Protein AF-A0A7S4HDB0-F1 (afdb_monomer_lite)

Radius of gyration: 17.31 Å; chains: 1; bounding box: 39×20×45 Å

Secondary structure (DSSP, 8-state):
-HHHHHHHHHHHHHHHHHHHHTSS---HHHHHHHHHHHHHHHHHHH----TT-EETTEE-BTBTBSSBHHHHHHHHHHHHHHHHHHHHHHHHHHHHHHTTSS----

Foldseek 3Di:
DVVVVVLVVLLVVLLVVLLQQPQPDPPVVSNVVSLVVSLQVQLVVQQDQDPPADVVVGARDDDPRNDDPVSVVSSVVSSVVSSVSNVVSSVVSVVCCVVVVDHRDD

Organism: NCBI:txid72548

Structure (mmCIF, N/CA/C/O backbone):
data_AF-A0A7S4HDB0-F1
#
_entry.id   AF-A0A7S4HDB0-F1
#
loop_
_atom_site.group_PDB
_atom_site.id
_atom_site.type_symbol
_atom_site.label_atom_id
_atom_site.label_alt_id
_atom_site.label_comp_id
_atom_site.label_asym_id
_atom_site.label_entity_id
_atom_site.label_seq_id
_atom_site.pdbx_PDB_ins_code
_atom_site.Cartn_x
_atom_site.Cartn_y
_atom_site.Cartn_z
_atom_site.occupancy
_atom_site.B_iso_or_equiv
_atom_site.auth_seq_id
_atom_site.auth_comp_id
_atom_site.auth_asym_id
_atom_site.auth_atom_id
_atom_site.pdbx_PDB_model_num
ATOM 1 N N . GLU A 1 1 ? -11.153 5.760 -14.791 1.00 67.31 1 GLU A N 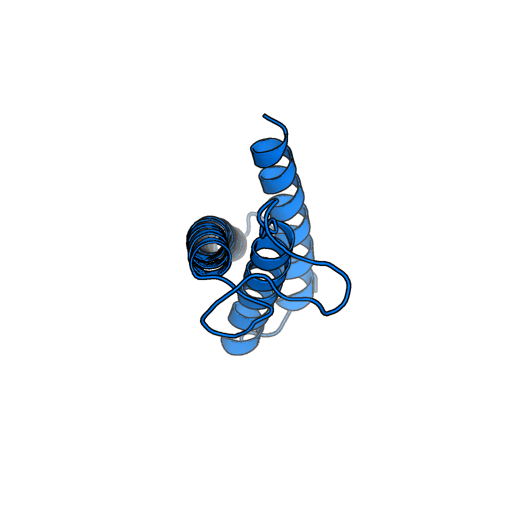1
ATOM 2 C CA . GLU A 1 1 ? -12.268 4.838 -14.477 1.00 67.31 1 GLU A CA 1
ATOM 3 C C . GLU A 1 1 ? -11.760 3.481 -13.986 1.00 67.31 1 GLU A C 1
ATOM 5 O O . GLU A 1 1 ? -11.592 3.348 -12.783 1.00 67.31 1 GLU A O 1
ATOM 10 N N . LEU A 1 2 ? -11.340 2.541 -14.850 1.00 84.62 2 LEU A N 1
ATOM 11 C CA . LEU A 1 2 ? -10.999 1.164 -14.423 1.00 84.62 2 LEU A CA 1
ATOM 12 C C . LEU A 1 2 ? -9.949 1.059 -13.293 1.00 84.62 2 LEU A C 1
ATOM 14 O O . LEU A 1 2 ? -10.073 0.220 -12.403 1.00 84.62 2 LEU A O 1
ATOM 18 N N . GLN A 1 3 ? -8.912 1.904 -13.300 1.00 84.31 3 GLN A N 1
ATOM 19 C CA . GLN A 1 3 ? -7.892 1.907 -12.240 1.00 84.31 3 GLN A CA 1
ATOM 20 C C . GLN A 1 3 ? -8.436 2.369 -10.880 1.00 84.31 3 GLN A C 1
ATOM 22 O O . GLN A 1 3 ? -8.036 1.821 -9.848 1.00 84.31 3 GLN A O 1
ATOM 27 N N . ALA A 1 4 ? -9.349 3.344 -10.883 1.00 87.44 4 ALA A N 1
ATOM 28 C CA . ALA A 1 4 ? -9.991 3.860 -9.679 1.00 87.44 4 ALA A CA 1
ATOM 29 C C . ALA A 1 4 ? -10.989 2.836 -9.121 1.00 87.44 4 ALA A C 1
ATOM 31 O O . ALA A 1 4 ? -10.965 2.549 -7.926 1.00 87.44 4 ALA A O 1
ATOM 32 N N . ASP A 1 5 ? -11.770 2.190 -9.989 1.00 92.56 5 ASP A N 1
ATOM 33 C CA . ASP A 1 5 ? -12.678 1.105 -9.598 1.00 92.56 5 ASP A CA 1
ATOM 34 C C . ASP A 1 5 ? -11.901 -0.081 -9.005 1.00 92.56 5 ASP A C 1
ATOM 36 O O . ASP A 1 5 ? -12.252 -0.626 -7.955 1.00 92.56 5 ASP A O 1
ATOM 40 N N . GLY A 1 6 ? -10.773 -0.436 -9.629 1.00 92.19 6 GLY A N 1
ATOM 41 C CA . GLY A 1 6 ? -9.862 -1.457 -9.121 1.00 92.19 6 GLY A CA 1
ATOM 42 C C . GLY A 1 6 ? -9.183 -1.068 -7.803 1.00 92.19 6 GLY A C 1
ATOM 43 O O . GLY A 1 6 ? -8.851 -1.944 -7.006 1.00 92.19 6 GLY A O 1
ATOM 44 N N . LEU A 1 7 ? -8.952 0.225 -7.541 1.00 92.44 7 LEU A N 1
ATOM 45 C CA . LEU A 1 7 ? -8.495 0.714 -6.231 1.00 92.44 7 LEU A CA 1
ATOM 46 C C . LEU A 1 7 ? -9.596 0.549 -5.183 1.00 92.44 7 LEU A C 1
ATOM 48 O O . LEU A 1 7 ? -9.337 0.004 -4.116 1.00 92.44 7 LEU A O 1
ATOM 52 N N . ALA A 1 8 ? -10.822 0.969 -5.492 1.00 94.00 8 ALA A N 1
ATOM 53 C CA . ALA A 1 8 ? -11.948 0.887 -4.570 1.00 94.00 8 ALA A CA 1
ATOM 54 C C . ALA A 1 8 ? -12.232 -0.563 -4.143 1.00 94.00 8 ALA A C 1
ATOM 56 O O . ALA A 1 8 ? -12.353 -0.847 -2.950 1.00 94.00 8 ALA A O 1
ATOM 57 N N . LEU A 1 9 ? -12.257 -1.497 -5.100 1.00 94.75 9 LEU A N 1
ATOM 58 C CA . LEU A 1 9 ? -12.451 -2.920 -4.816 1.00 94.75 9 LEU A CA 1
ATOM 59 C C . LEU A 1 9 ? -11.305 -3.497 -3.975 1.00 94.75 9 LEU A C 1
ATOM 61 O O . LEU A 1 9 ? -11.541 -4.250 -3.029 1.00 94.75 9 LEU A O 1
ATOM 65 N N . MET A 1 10 ? -10.064 -3.115 -4.279 1.00 95.19 10 MET A N 1
ATOM 66 C CA . MET A 1 10 ? -8.902 -3.514 -3.487 1.00 95.19 10 MET A CA 1
ATOM 67 C C . MET A 1 10 ? -8.987 -2.983 -2.050 1.00 95.19 10 MET A C 1
ATOM 69 O O . MET A 1 10 ? -8.745 -3.752 -1.125 1.00 95.19 10 MET A O 1
ATOM 73 N N . LEU A 1 11 ? -9.361 -1.718 -1.840 1.00 95.75 11 LEU A N 1
ATOM 74 C CA . LEU A 1 11 ? -9.504 -1.127 -0.504 1.00 95.75 11 LEU A CA 1
ATOM 75 C C . LEU A 1 11 ? -10.636 -1.775 0.299 1.00 95.75 11 LEU A C 1
ATOM 77 O O . LEU A 1 11 ? -10.496 -1.985 1.504 1.00 95.75 11 LEU A O 1
ATOM 81 N N . PHE A 1 12 ? -11.732 -2.145 -0.364 1.00 95.38 12 PHE A N 1
ATOM 82 C CA . PHE A 1 12 ? -12.799 -2.922 0.258 1.00 95.38 12 PHE A CA 1
ATOM 83 C C . PHE A 1 12 ? -12.283 -4.280 0.757 1.00 95.38 12 PHE A C 1
ATOM 85 O O . PHE A 1 12 ? -12.450 -4.614 1.932 1.00 95.38 12 PHE A O 1
ATOM 92 N N . LEU A 1 13 ? -11.597 -5.043 -0.103 1.00 95.31 13 LEU A N 1
ATOM 93 C CA . LEU A 1 13 ? -11.013 -6.336 0.270 1.00 95.31 13 LEU A CA 1
ATOM 94 C C . LEU A 1 13 ? -9.926 -6.194 1.340 1.00 95.31 13 LEU A C 1
ATOM 96 O O . LEU A 1 13 ? -9.882 -6.993 2.275 1.00 95.31 13 LEU A O 1
ATOM 100 N N . PHE A 1 14 ? -9.091 -5.159 1.244 1.00 95.94 14 PHE A N 1
ATOM 101 C CA . PHE A 1 14 ? -8.114 -4.801 2.265 1.00 95.94 14 PHE A CA 1
ATOM 102 C C . PHE A 1 14 ? -8.793 -4.610 3.620 1.00 95.94 14 PHE A C 1
ATOM 104 O O . PHE A 1 14 ? -8.342 -5.195 4.597 1.00 95.94 14 PHE A O 1
ATOM 111 N N . GLY A 1 15 ? -9.901 -3.868 3.691 1.00 93.31 15 GLY A N 1
ATOM 112 C CA . GLY A 1 15 ? -10.616 -3.654 4.948 1.00 93.31 15 GLY A CA 1
ATOM 113 C C . GLY A 1 15 ? -11.171 -4.942 5.558 1.00 93.31 15 GLY A C 1
ATOM 114 O O . GLY A 1 15 ? -11.084 -5.135 6.772 1.00 93.31 15 GLY A O 1
ATOM 115 N N . VAL A 1 16 ? -11.668 -5.862 4.723 1.00 93.19 16 VAL A N 1
ATOM 116 C CA . VAL A 1 16 ? -12.081 -7.202 5.172 1.00 93.19 16 VAL A CA 1
ATOM 117 C C . VAL A 1 16 ? -10.885 -7.959 5.751 1.00 93.19 16 VAL A C 1
ATOM 119 O O . VAL A 1 16 ? -10.952 -8.423 6.887 1.00 93.19 16 VAL A O 1
ATOM 122 N N . VAL A 1 17 ? -9.774 -8.044 5.014 1.00 93.00 17 VAL A N 1
ATOM 123 C CA . VAL A 1 17 ? -8.563 -8.751 5.463 1.00 93.00 17 VAL A CA 1
ATOM 124 C C . VAL A 1 17 ? -7.984 -8.123 6.730 1.00 93.00 17 VAL A C 1
ATOM 126 O O . VAL A 1 17 ? -7.654 -8.845 7.667 1.00 93.00 17 VAL A O 1
ATOM 129 N N . TYR A 1 18 ? -7.917 -6.795 6.802 1.00 92.31 18 TYR A N 1
ATOM 130 C CA . TYR A 1 18 ? -7.411 -6.056 7.956 1.0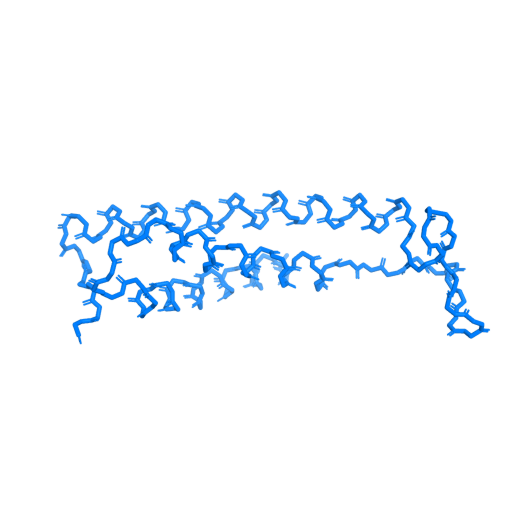0 92.31 18 TYR A CA 1
ATOM 131 C C . TYR A 1 18 ? -8.222 -6.366 9.216 1.00 92.31 18 TYR A C 1
ATOM 133 O O . TYR A 1 18 ? -7.653 -6.670 10.262 1.00 92.31 18 TYR A O 1
ATOM 141 N N . ARG A 1 19 ? -9.555 -6.387 9.104 1.00 89.88 19 ARG A N 1
ATOM 142 C CA . ARG A 1 19 ? -10.450 -6.733 10.216 1.00 89.88 19 ARG A CA 1
ATOM 143 C C . ARG A 1 19 ? -10.218 -8.152 10.747 1.00 89.88 19 ARG A C 1
ATOM 145 O O . ARG A 1 19 ? -10.313 -8.356 11.955 1.00 89.88 19 ARG A O 1
ATOM 152 N N . TYR A 1 20 ? -9.932 -9.116 9.870 1.00 88.94 20 TYR A N 1
ATOM 153 C CA . TYR A 1 20 ? -9.649 -10.499 10.273 1.00 88.94 20 TYR A CA 1
ATOM 154 C C . TYR A 1 20 ? -8.229 -10.684 10.813 1.00 88.94 20 TYR A C 1
ATOM 156 O O . TYR A 1 20 ? -8.036 -11.418 11.779 1.00 88.94 20 TYR A O 1
ATOM 164 N N . ALA A 1 21 ? -7.240 -10.023 10.214 1.00 88.06 21 ALA A N 1
ATOM 165 C CA . ALA A 1 21 ? -5.848 -10.122 10.638 1.00 88.06 21 ALA A CA 1
ATOM 166 C C . ALA A 1 21 ? -5.624 -9.476 12.015 1.00 88.06 21 ALA A C 1
ATOM 168 O O . ALA A 1 21 ? -4.935 -10.044 12.854 1.00 88.06 21 ALA A O 1
ATOM 169 N N . VAL A 1 22 ? -6.257 -8.328 12.276 1.00 83.12 22 VAL A N 1
ATOM 170 C CA . VAL A 1 22 ? -6.093 -7.523 13.504 1.00 83.12 22 VAL A CA 1
ATOM 171 C C . VAL A 1 22 ? -7.199 -7.829 14.529 1.00 83.12 22 VAL A C 1
ATOM 173 O O . VAL A 1 22 ? -7.592 -6.990 15.333 1.00 83.12 22 VAL A O 1
ATOM 176 N N . ARG A 1 23 ? -7.767 -9.040 14.489 1.00 79.31 23 ARG A N 1
ATOM 177 C CA . ARG A 1 23 ? -8.955 -9.405 15.276 1.00 79.31 23 ARG A CA 1
ATOM 178 C C . ARG A 1 23 ? -8.813 -9.203 16.787 1.00 79.31 23 ARG A C 1
ATOM 180 O O . ARG A 1 23 ? -9.695 -8.627 17.417 1.00 79.31 23 ARG A O 1
ATOM 187 N N . THR A 1 24 ? -7.709 -9.678 17.350 1.00 71.00 24 THR A N 1
ATOM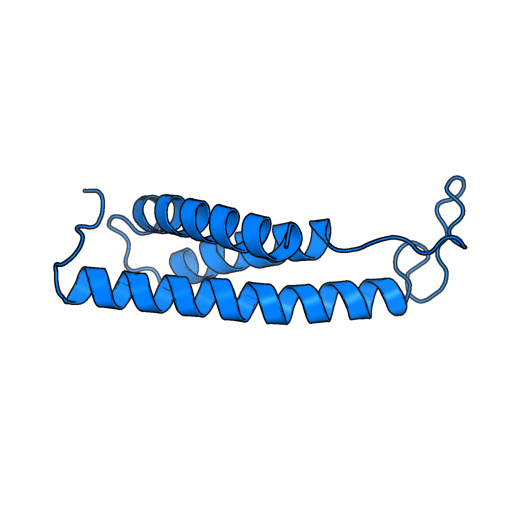 188 C CA . THR A 1 24 ? -7.472 -9.753 18.802 1.00 71.00 24 THR A CA 1
ATOM 189 C C . THR A 1 24 ? -6.041 -9.381 19.183 1.00 71.00 24 THR A C 1
ATOM 191 O O . THR A 1 24 ? -5.681 -9.477 20.350 1.00 71.00 24 THR A O 1
ATOM 194 N N . ASP A 1 25 ? -5.210 -9.020 18.205 1.00 70.50 25 ASP A N 1
ATOM 195 C CA . ASP A 1 25 ? -3.790 -8.743 18.402 1.00 70.50 25 ASP A CA 1
ATOM 196 C C . ASP A 1 25 ? -3.526 -7.244 18.207 1.00 70.50 25 ASP A C 1
ATOM 198 O O . ASP A 1 25 ? -3.814 -6.682 17.146 1.00 70.50 25 ASP A O 1
ATOM 202 N N . ASP A 1 26 ? -2.983 -6.604 19.241 1.00 76.31 26 ASP A N 1
ATOM 203 C CA . ASP A 1 26 ? -2.576 -5.197 19.219 1.00 76.31 26 ASP A CA 1
ATOM 204 C C . ASP A 1 26 ? -1.123 -5.006 18.761 1.00 76.31 26 ASP A C 1
ATOM 206 O O . ASP A 1 26 ? -0.568 -3.911 18.865 1.00 76.31 26 ASP A O 1
ATOM 210 N N . ASN A 1 27 ? -0.492 -6.042 18.201 1.00 86.56 27 ASN A N 1
ATOM 211 C CA . ASN A 1 27 ? 0.854 -5.948 17.664 1.00 86.56 27 ASN A CA 1
ATOM 212 C C . ASN A 1 27 ? 0.923 -4.949 16.487 1.00 86.56 27 ASN A C 1
ATOM 214 O O . ASN A 1 27 ? 0.391 -5.222 15.401 1.00 86.56 27 ASN A O 1
ATOM 218 N N . PRO A 1 28 ? 1.638 -3.816 16.638 1.00 86.88 28 PRO A N 1
ATOM 219 C CA . PRO A 1 28 ? 1.736 -2.807 15.586 1.00 86.88 28 PRO A CA 1
ATOM 220 C C . PRO A 1 28 ? 2.432 -3.337 14.325 1.00 86.88 28 PRO A C 1
ATOM 222 O O . PRO A 1 28 ? 2.119 -2.891 13.221 1.00 86.88 28 PRO A O 1
ATOM 225 N N . MET A 1 29 ? 3.326 -4.324 14.461 1.00 90.50 29 MET A N 1
ATOM 226 C CA . MET A 1 29 ? 4.024 -4.941 13.332 1.00 90.50 29 MET A CA 1
ATOM 227 C C . MET A 1 29 ? 3.066 -5.743 12.446 1.00 90.50 29 MET A C 1
ATOM 229 O O . MET A 1 29 ? 3.191 -5.717 11.223 1.00 90.50 29 MET A O 1
ATOM 233 N N . LEU A 1 30 ? 2.072 -6.415 13.040 1.00 89.12 30 LEU A N 1
ATOM 234 C CA . LEU A 1 30 ? 1.069 -7.171 12.288 1.00 89.12 30 LEU A CA 1
ATOM 235 C C . LEU A 1 30 ? 0.219 -6.225 11.428 1.00 89.12 30 LEU A C 1
ATOM 237 O O . LEU A 1 30 ? 0.038 -6.461 10.234 1.00 89.12 30 LEU A O 1
ATOM 241 N N . LYS A 1 31 ? -0.223 -5.104 12.013 1.00 90.50 31 LYS A N 1
ATOM 242 C CA . LYS A 1 31 ? -1.001 -4.063 11.321 1.00 90.50 31 LYS A CA 1
ATOM 243 C C . LYS A 1 31 ? -0.228 -3.478 10.135 1.00 90.50 31 LYS A C 1
ATOM 245 O O . LYS A 1 31 ? -0.764 -3.380 9.031 1.00 90.50 31 LYS A O 1
ATOM 250 N N . GLN A 1 32 ? 1.040 -3.126 10.353 1.00 92.62 32 GLN A N 1
ATOM 251 C CA . GLN A 1 32 ? 1.918 -2.600 9.304 1.00 92.62 32 GLN A CA 1
ATOM 252 C C . GLN A 1 32 ? 2.214 -3.644 8.221 1.00 92.62 32 GLN A C 1
ATOM 254 O O . GLN A 1 32 ? 2.234 -3.299 7.042 1.00 92.62 32 GLN A O 1
ATOM 259 N N . GLY A 1 33 ? 2.378 -4.916 8.594 1.00 93.31 33 GLY A N 1
ATOM 260 C CA . GLY A 1 33 ? 2.601 -6.014 7.654 1.00 93.31 33 GLY A CA 1
ATOM 261 C C . GLY A 1 33 ? 1.444 -6.203 6.671 1.00 93.31 33 GLY A C 1
ATOM 262 O O . GLY A 1 33 ? 1.683 -6.349 5.473 1.00 93.31 33 GLY A O 1
ATOM 263 N N . VAL A 1 34 ? 0.193 -6.127 7.144 1.00 93.38 34 VAL A N 1
ATOM 264 C CA . VAL A 1 34 ? -0.996 -6.220 6.274 1.00 93.38 34 VAL A CA 1
ATOM 265 C C . VAL A 1 34 ? -1.039 -5.060 5.280 1.00 93.38 34 VAL A C 1
ATOM 267 O O . VAL A 1 34 ? -1.248 -5.282 4.088 1.00 93.38 34 VAL A O 1
ATOM 270 N N . VAL A 1 35 ? -0.790 -3.829 5.740 1.00 95.06 35 VAL A N 1
ATOM 271 C CA . VAL A 1 35 ? -0.704 -2.655 4.856 1.00 95.06 35 VAL A CA 1
ATOM 272 C C . VAL A 1 35 ? 0.415 -2.843 3.829 1.00 95.06 35 VAL A C 1
ATOM 274 O O . VAL A 1 35 ? 0.176 -2.720 2.630 1.00 95.06 35 VAL A O 1
ATOM 277 N N . GLY A 1 36 ? 1.617 -3.213 4.277 1.00 95.12 36 GLY A N 1
ATOM 278 C CA . GLY A 1 36 ? 2.779 -3.416 3.413 1.00 95.12 36 GLY A CA 1
ATOM 279 C C . GLY A 1 36 ? 2.547 -4.469 2.329 1.00 95.12 36 GLY A C 1
ATOM 280 O O . GLY A 1 36 ? 2.892 -4.237 1.172 1.00 95.12 36 GLY A O 1
ATOM 281 N N . ALA A 1 37 ? 1.900 -5.589 2.662 1.00 95.31 37 ALA A N 1
ATOM 282 C CA . ALA A 1 37 ? 1.592 -6.646 1.700 1.00 95.31 37 ALA A CA 1
ATOM 283 C C . ALA A 1 37 ? 0.707 -6.144 0.546 1.00 95.31 37 ALA A C 1
ATOM 285 O O . ALA A 1 37 ? 0.998 -6.402 -0.624 1.00 95.31 37 ALA A O 1
ATOM 286 N N . PHE A 1 38 ? -0.345 -5.384 0.853 1.00 95.56 38 PHE A N 1
ATOM 287 C CA . PHE A 1 38 ? -1.245 -4.816 -0.155 1.00 95.56 38 PHE A CA 1
ATOM 288 C C . PHE A 1 38 ? -0.567 -3.733 -1.005 1.00 95.56 38 PHE A C 1
ATOM 290 O O . PHE A 1 38 ? -0.768 -3.683 -2.219 1.00 95.56 38 PHE A O 1
ATOM 297 N N . VAL A 1 39 ? 0.279 -2.904 -0.389 1.00 96.56 39 VAL A N 1
ATOM 298 C CA . VAL A 1 39 ? 1.060 -1.886 -1.103 1.00 96.56 39 VAL A CA 1
ATOM 299 C C . VAL A 1 39 ? 2.022 -2.534 -2.088 1.00 96.56 39 VAL A C 1
ATOM 301 O O . VAL A 1 39 ? 1.997 -2.195 -3.268 1.00 96.56 39 VAL A O 1
ATOM 304 N N . ILE A 1 40 ? 2.831 -3.496 -1.640 1.00 96.12 40 ILE A N 1
ATOM 305 C CA . ILE A 1 40 ? 3.832 -4.156 -2.487 1.00 96.12 40 ILE A CA 1
ATOM 306 C C . ILE A 1 40 ? 3.156 -4.880 -3.654 1.00 96.12 40 ILE A C 1
ATOM 308 O O . ILE A 1 40 ? 3.546 -4.688 -4.804 1.00 96.12 40 ILE A O 1
ATOM 312 N N . THR A 1 41 ? 2.121 -5.677 -3.378 1.00 95.00 41 THR A N 1
ATOM 313 C CA . THR A 1 41 ? 1.446 -6.488 -4.405 1.00 95.00 41 THR A CA 1
ATOM 314 C C . THR A 1 41 ? 0.789 -5.638 -5.488 1.00 95.00 41 THR A C 1
ATOM 316 O O . THR A 1 41 ? 0.967 -5.918 -6.673 1.00 95.00 41 THR A O 1
ATOM 319 N N . ARG A 1 42 ? 0.081 -4.565 -5.116 1.00 93.31 42 ARG A N 1
ATOM 320 C CA . ARG A 1 42 ? -0.523 -3.663 -6.104 1.00 93.31 42 ARG A CA 1
ATOM 321 C C . ARG A 1 42 ? 0.519 -2.864 -6.872 1.00 93.31 42 ARG A C 1
ATOM 323 O O . ARG A 1 42 ? 0.391 -2.736 -8.085 1.00 93.31 42 ARG A O 1
ATOM 330 N N . SER A 1 43 ? 1.534 -2.339 -6.189 1.00 93.38 43 SER A N 1
ATOM 331 C CA . SER A 1 43 ? 2.582 -1.551 -6.848 1.00 93.38 43 SER A CA 1
ATOM 332 C C . SER A 1 43 ? 3.304 -2.384 -7.890 1.00 93.38 43 SER A C 1
ATOM 334 O O . SER A 1 43 ? 3.512 -1.918 -9.001 1.00 93.38 43 SER A O 1
ATOM 336 N N . TRP A 1 44 ? 3.593 -3.646 -7.565 1.00 92.62 44 TRP A N 1
ATOM 337 C CA . TRP A 1 44 ? 4.162 -4.594 -8.513 1.00 92.62 44 TRP A CA 1
ATOM 338 C C . TRP A 1 44 ? 3.243 -4.827 -9.715 1.00 92.62 44 TRP A C 1
ATOM 340 O O . TRP A 1 44 ? 3.700 -4.800 -10.853 1.00 92.62 44 TRP A O 1
ATOM 350 N N . ALA A 1 45 ? 1.944 -5.030 -9.481 1.00 92.38 45 ALA A N 1
ATOM 351 C CA . ALA A 1 45 ? 0.975 -5.279 -10.548 1.00 92.38 45 ALA A CA 1
ATOM 352 C C . ALA A 1 45 ? 0.795 -4.091 -11.512 1.00 92.38 45 ALA A C 1
ATOM 354 O O . ALA A 1 45 ? 0.354 -4.286 -12.642 1.00 92.38 45 ALA A O 1
ATOM 355 N N . LEU A 1 46 ? 1.120 -2.871 -11.075 1.00 91.19 46 LEU A N 1
ATOM 356 C CA . LEU A 1 46 ? 1.031 -1.655 -11.887 1.00 91.19 46 LEU A CA 1
ATOM 357 C C . LEU A 1 46 ? 2.290 -1.379 -12.718 1.00 91.19 46 LEU A C 1
ATOM 359 O O . LEU A 1 46 ? 2.256 -0.510 -13.587 1.00 91.19 46 LEU A O 1
ATOM 363 N N . ILE A 1 47 ? 3.388 -2.099 -12.481 1.00 90.69 47 ILE A N 1
ATOM 364 C CA . ILE A 1 47 ? 4.622 -1.920 -13.246 1.00 90.69 47 ILE A CA 1
ATOM 365 C C . ILE A 1 47 ? 4.421 -2.498 -14.644 1.00 90.69 47 ILE A C 1
ATOM 367 O O . ILE A 1 47 ? 4.194 -3.697 -14.813 1.00 90.69 47 ILE A O 1
ATOM 371 N N . THR A 1 48 ? 4.553 -1.642 -15.655 1.00 88.81 48 THR A N 1
ATOM 372 C CA . THR A 1 48 ? 4.476 -2.054 -17.059 1.00 88.81 48 THR A CA 1
ATOM 373 C C . THR A 1 48 ? 5.857 -2.005 -17.707 1.00 88.81 48 THR A C 1
ATOM 375 O O . THR A 1 48 ? 6.541 -0.984 -17.600 1.00 88.81 48 THR A O 1
ATOM 378 N N . PRO A 1 49 ? 6.308 -3.092 -18.363 1.00 85.38 49 PRO A N 1
ATOM 379 C CA . PRO A 1 49 ? 7.582 -3.074 -19.062 1.00 85.38 49 PRO A CA 1
ATOM 380 C C . PRO A 1 49 ? 7.492 -2.171 -20.305 1.00 85.38 49 PRO A C 1
ATOM 382 O O . PRO A 1 49 ? 6.485 -2.207 -21.021 1.00 85.38 49 PRO A O 1
ATOM 385 N N . PRO A 1 50 ? 8.529 -1.368 -20.596 1.00 81.19 50 PRO A N 1
ATOM 386 C CA . PRO A 1 50 ? 8.582 -0.582 -21.821 1.00 81.19 50 PRO A CA 1
ATOM 387 C C . PRO A 1 50 ? 8.675 -1.482 -23.062 1.00 81.19 50 PRO A C 1
ATOM 389 O O . PRO A 1 50 ? 9.229 -2.579 -23.027 1.00 81.19 50 PRO A O 1
ATOM 392 N N . SER A 1 51 ? 8.180 -0.980 -24.198 1.00 81.19 51 SER A N 1
ATOM 393 C CA . SER A 1 51 ? 8.190 -1.696 -25.491 1.00 81.19 51 SER A CA 1
ATOM 394 C C . SER A 1 51 ? 9.586 -2.055 -26.028 1.00 81.19 51 SER A C 1
ATOM 396 O O . SER A 1 51 ? 9.702 -2.835 -26.968 1.00 81.19 51 SER A O 1
ATOM 398 N N . THR A 1 52 ? 10.640 -1.499 -25.433 1.00 79.94 52 THR A N 1
ATOM 399 C CA . THR A 1 52 ? 12.045 -1.764 -25.756 1.00 79.94 52 THR A CA 1
ATOM 400 C C . THR A 1 52 ? 12.629 -2.963 -25.005 1.00 79.94 52 THR A C 1
ATOM 402 O O . THR A 1 52 ? 13.761 -3.338 -25.299 1.00 79.94 52 THR A O 1
ATOM 405 N N . CYS A 1 53 ? 11.896 -3.572 -24.060 1.00 83.50 53 CYS A N 1
ATOM 406 C CA . CYS A 1 53 ? 12.357 -4.778 -23.370 1.00 83.50 53 CYS A CA 1
ATOM 407 C C . CYS A 1 53 ? 12.415 -5.978 -24.325 1.00 83.50 53 CYS A C 1
ATOM 409 O O . CYS A 1 53 ? 11.409 -6.339 -24.944 1.00 83.50 53 CYS A O 1
ATOM 411 N N . SER A 1 54 ? 13.556 -6.666 -24.375 1.00 82.94 54 SER A N 1
ATOM 412 C CA . SER A 1 54 ? 13.638 -8.000 -24.970 1.00 82.94 54 SER A CA 1
ATOM 413 C C . SER A 1 54 ? 13.178 -9.051 -23.965 1.00 82.94 54 SER A C 1
ATOM 415 O O . SER A 1 54 ? 13.487 -8.968 -22.781 1.00 82.94 54 SER A O 1
ATOM 417 N N . VAL A 1 55 ? 12.437 -10.059 -24.431 1.00 81.56 55 VAL A N 1
ATOM 418 C CA . VAL A 1 55 ? 11.946 -11.159 -23.579 1.00 81.56 55 VAL A CA 1
ATOM 419 C C . VAL A 1 55 ? 12.935 -12.325 -23.471 1.00 81.56 55 VAL A C 1
ATOM 421 O O . VAL A 1 55 ? 12.854 -13.103 -22.523 1.00 81.56 55 VAL A O 1
ATOM 424 N N . VAL A 1 56 ? 13.872 -12.457 -24.421 1.00 82.75 56 VAL A N 1
ATOM 425 C CA . VAL A 1 56 ? 14.900 -13.513 -24.439 1.00 82.75 56 VAL A CA 1
ATOM 426 C C . VAL A 1 56 ? 16.214 -12.963 -25.022 1.00 82.75 56 VAL A C 1
ATOM 428 O O . VAL A 1 56 ? 16.290 -12.789 -26.240 1.00 82.75 56 VAL A O 1
ATOM 431 N N . PRO A 1 57 ? 17.259 -12.725 -24.201 1.00 75.56 57 PRO A N 1
ATOM 432 C CA . PRO A 1 57 ? 17.240 -12.670 -22.731 1.00 75.56 57 PRO A CA 1
ATOM 433 C C . PRO A 1 57 ? 16.341 -11.528 -22.218 1.00 75.56 57 PRO A C 1
ATOM 435 O O . PRO A 1 57 ? 16.062 -10.589 -22.964 1.00 75.56 57 PRO A O 1
ATOM 438 N N . LEU A 1 58 ? 15.864 -11.619 -20.968 1.00 79.38 58 LEU A N 1
ATOM 439 C CA . LEU A 1 58 ? 15.061 -10.555 -20.354 1.00 79.38 58 LEU A CA 1
ATOM 440 C C . LEU A 1 58 ? 15.965 -9.346 -20.071 1.00 79.38 58 LEU A C 1
ATOM 442 O O . LEU A 1 58 ? 16.713 -9.363 -19.094 1.00 79.38 58 LEU A O 1
ATOM 446 N N . ASP A 1 59 ? 15.914 -8.337 -20.939 1.00 84.75 59 ASP A N 1
ATOM 447 C CA . ASP A 1 59 ? 16.701 -7.108 -20.819 1.00 84.75 59 ASP A CA 1
ATOM 448 C C . ASP A 1 59 ? 15.839 -5.889 -21.160 1.00 84.75 59 ASP A C 1
ATOM 450 O O . ASP A 1 59 ? 15.323 -5.727 -22.264 1.00 84.75 59 ASP A O 1
ATOM 454 N N . CYS A 1 60 ? 15.670 -5.046 -20.157 1.00 84.31 60 CYS A N 1
ATOM 455 C CA . CYS A 1 60 ? 14.918 -3.807 -20.127 1.00 84.31 60 CYS A CA 1
ATOM 456 C C . CYS A 1 60 ? 15.841 -2.593 -19.933 1.00 84.31 60 CYS A C 1
ATOM 458 O O . CYS A 1 60 ? 15.358 -1.459 -19.885 1.00 84.31 60 CYS A O 1
ATOM 460 N N . GLY A 1 61 ? 17.158 -2.803 -19.831 1.00 83.69 61 GLY A N 1
ATOM 461 C CA . GLY A 1 61 ? 18.162 -1.771 -19.597 1.00 83.69 61 GLY A CA 1
ATOM 462 C C . GLY A 1 61 ? 18.585 -1.606 -18.131 1.00 83.69 61 GLY A C 1
ATOM 463 O O . GLY A 1 61 ? 18.187 -2.342 -17.226 1.00 83.69 61 GLY A O 1
ATOM 464 N N . ALA A 1 62 ? 19.450 -0.619 -17.894 1.00 83.88 62 ALA A N 1
ATOM 465 C CA . ALA A 1 62 ? 19.961 -0.276 -16.566 1.00 83.88 62 ALA A CA 1
ATOM 466 C C . ALA A 1 62 ? 18.837 0.230 -15.633 1.00 83.88 62 ALA A C 1
ATOM 468 O O . ALA A 1 62 ? 17.925 0.907 -16.114 1.00 83.88 62 ALA A O 1
ATOM 469 N N . PRO A 1 63 ? 18.921 0.014 -14.303 1.00 83.25 63 PRO A N 1
ATOM 470 C CA . PRO A 1 63 ? 20.107 -0.426 -13.550 1.00 83.25 63 PRO A CA 1
ATOM 471 C C . PRO A 1 63 ? 20.297 -1.937 -13.348 1.00 83.25 63 PRO A C 1
ATOM 473 O O . PRO A 1 63 ? 21.433 -2.359 -13.152 1.00 83.25 63 PRO A O 1
ATOM 476 N N . LEU A 1 64 ? 19.240 -2.753 -13.362 1.00 83.25 64 LEU A N 1
ATOM 477 C CA . LEU A 1 64 ? 19.329 -4.172 -12.967 1.00 83.25 64 LEU A CA 1
ATOM 478 C C . LEU A 1 64 ? 19.191 -5.154 -14.142 1.00 83.25 64 LEU A C 1
ATOM 480 O O . LEU A 1 64 ? 19.125 -6.361 -13.921 1.00 83.25 64 LEU A O 1
ATOM 484 N N . GLY A 1 65 ? 19.100 -4.661 -15.379 1.00 80.50 65 GLY A N 1
ATOM 485 C CA . GLY A 1 65 ? 18.828 -5.466 -16.573 1.00 80.50 65 GLY A CA 1
ATOM 486 C C . GLY A 1 65 ? 17.345 -5.807 -16.700 1.00 80.50 65 GLY A C 1
ATOM 487 O O . GLY A 1 65 ? 16.751 -5.558 -17.731 1.00 80.50 65 GLY A O 1
ATOM 488 N N . TYR A 1 66 ? 16.691 -6.283 -15.639 1.00 82.19 66 TYR A N 1
ATOM 489 C CA . TYR A 1 66 ? 1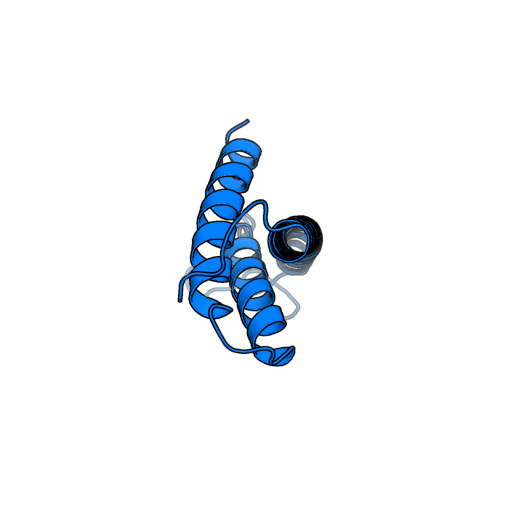5.246 -6.576 -15.656 1.00 82.19 66 TYR A CA 1
ATOM 490 C C . TYR A 1 66 ? 14.366 -5.418 -15.149 1.00 82.19 66 TYR A C 1
ATOM 492 O O . TYR A 1 66 ? 13.179 -5.365 -15.460 1.00 82.19 66 TYR A O 1
ATOM 500 N N . PHE A 1 67 ? 14.941 -4.480 -14.389 1.00 85.50 67 PHE A N 1
ATOM 501 C CA . PHE A 1 67 ? 14.289 -3.239 -13.963 1.00 85.50 67 PHE A CA 1
ATOM 502 C C . PHE A 1 67 ? 15.012 -2.047 -14.573 1.00 85.50 67 PHE A C 1
ATOM 504 O O . PHE A 1 67 ? 16.184 -1.820 -14.266 1.00 85.50 67 PHE A O 1
ATOM 511 N N . ASN A 1 68 ? 14.282 -1.277 -15.381 1.00 88.62 68 ASN A N 1
ATOM 512 C CA . ASN A 1 68 ? 14.703 0.039 -15.852 1.00 88.62 68 ASN A CA 1
ATOM 513 C C . ASN A 1 68 ? 14.313 1.132 -14.838 1.00 88.62 68 ASN A C 1
ATOM 515 O O . ASN A 1 68 ? 13.376 0.954 -14.055 1.00 88.62 68 ASN A O 1
ATOM 519 N N . TRP A 1 69 ? 14.976 2.286 -14.896 1.00 87.94 69 TRP A N 1
ATOM 520 C CA . TRP A 1 69 ? 14.555 3.524 -14.236 1.00 87.94 69 TRP A CA 1
ATOM 521 C C . TRP A 1 69 ? 13.069 3.848 -14.396 1.00 87.94 69 TRP A C 1
ATOM 523 O O . TRP A 1 69 ? 12.432 4.171 -13.396 1.00 87.94 69 TRP A O 1
ATOM 533 N N . ASP A 1 70 ? 12.496 3.703 -15.592 1.00 89.44 70 ASP A N 1
ATOM 534 C CA . ASP A 1 70 ? 11.068 3.982 -15.807 1.00 89.44 70 ASP A CA 1
ATOM 535 C C . ASP A 1 70 ? 10.172 3.055 -14.976 1.00 89.44 70 ASP A C 1
ATOM 537 O O . ASP A 1 70 ? 9.208 3.497 -14.353 1.00 89.44 70 ASP A O 1
ATOM 541 N N . MET A 1 71 ? 10.521 1.768 -14.899 1.00 89.62 71 MET A N 1
ATOM 542 C CA . MET A 1 71 ? 9.782 0.780 -14.108 1.00 89.62 71 MET A CA 1
ATOM 543 C C . MET A 1 71 ? 9.924 1.038 -12.603 1.00 89.62 71 MET A C 1
ATOM 545 O O . MET A 1 71 ? 8.958 0.890 -11.858 1.00 89.62 71 MET A O 1
ATOM 549 N N . ILE A 1 72 ? 11.111 1.455 -12.154 1.00 90.69 72 ILE A N 1
ATOM 550 C CA . ILE A 1 72 ? 11.363 1.830 -10.755 1.00 90.69 72 ILE A CA 1
ATOM 551 C C . ILE A 1 72 ? 10.553 3.079 -10.389 1.00 90.69 72 ILE A C 1
ATOM 553 O O . ILE A 1 72 ? 9.934 3.135 -9.325 1.00 90.69 72 ILE A O 1
ATOM 557 N N . LEU A 1 73 ? 10.510 4.072 -11.278 1.00 91.38 73 LEU A N 1
ATOM 558 C CA . LEU A 1 73 ? 9.770 5.307 -11.052 1.00 91.38 73 LEU A CA 1
ATOM 559 C C . LEU A 1 73 ? 8.259 5.043 -11.037 1.00 91.38 73 LEU A C 1
ATOM 561 O O . LEU A 1 73 ? 7.584 5.465 -10.100 1.00 91.38 73 LEU A O 1
ATOM 565 N N . GLN A 1 74 ? 7.743 4.255 -11.983 1.00 91.50 74 GLN A N 1
ATOM 566 C CA . GLN A 1 74 ? 6.346 3.805 -11.977 1.00 91.50 74 GLN A CA 1
ATOM 567 C C . GLN A 1 74 ? 5.996 3.039 -10.697 1.00 91.50 74 GLN A C 1
ATOM 569 O O . GLN A 1 74 ? 5.017 3.369 -10.029 1.00 91.50 74 GLN A O 1
ATOM 574 N N . GLY A 1 75 ? 6.816 2.053 -10.320 1.00 92.44 75 GLY A N 1
ATOM 575 C CA . GLY A 1 75 ? 6.602 1.252 -9.116 1.00 92.44 75 GLY A CA 1
ATOM 576 C C . GLY A 1 75 ? 6.625 2.089 -7.837 1.00 92.44 75 GLY A C 1
ATOM 577 O O . GLY A 1 75 ? 5.798 1.880 -6.953 1.00 92.44 75 GLY A O 1
ATOM 578 N N . SER A 1 76 ? 7.524 3.073 -7.745 1.00 93.00 76 SER A N 1
ATOM 579 C CA . SER A 1 76 ? 7.600 3.960 -6.579 1.00 93.00 76 SER A CA 1
ATOM 580 C C . SER A 1 76 ? 6.397 4.900 -6.479 1.00 93.00 76 SER A C 1
ATOM 582 O O . SER A 1 76 ? 5.832 5.035 -5.395 1.00 93.00 76 SER A O 1
ATOM 584 N N . PHE A 1 77 ? 5.942 5.482 -7.592 1.00 94.19 77 PHE A N 1
ATOM 585 C CA . PHE A 1 77 ? 4.728 6.298 -7.606 1.00 94.19 77 PHE A CA 1
ATOM 586 C C . PHE A 1 77 ? 3.494 5.472 -7.214 1.00 94.19 77 PHE A C 1
ATOM 588 O O . PHE A 1 77 ? 2.732 5.872 -6.332 1.00 94.19 77 PHE A O 1
ATOM 595 N N . ALA A 1 78 ? 3.356 4.273 -7.788 1.00 93.69 78 ALA A N 1
ATOM 596 C CA . ALA A 1 78 ? 2.285 3.339 -7.455 1.00 93.69 78 ALA A CA 1
ATOM 597 C C . ALA A 1 78 ? 2.304 2.921 -5.972 1.00 93.69 78 ALA A C 1
ATOM 599 O O . ALA A 1 78 ? 1.243 2.783 -5.353 1.00 93.69 78 ALA A O 1
ATOM 600 N N . ALA A 1 79 ? 3.495 2.768 -5.385 1.00 95.12 79 ALA A N 1
ATOM 601 C CA . ALA A 1 79 ? 3.664 2.452 -3.969 1.00 95.12 79 ALA A CA 1
ATOM 602 C C . ALA A 1 79 ? 3.259 3.599 -3.053 1.00 95.12 79 ALA A C 1
ATOM 604 O O . ALA A 1 79 ? 2.620 3.355 -2.031 1.00 95.12 79 ALA A O 1
ATOM 605 N N . VAL A 1 80 ? 3.574 4.841 -3.420 1.00 96.44 80 VAL A N 1
ATOM 606 C CA . VAL A 1 80 ? 3.150 6.017 -2.653 1.00 96.44 80 VAL A CA 1
ATOM 607 C C . VAL A 1 80 ? 1.632 6.169 -2.696 1.00 96.44 80 VAL A C 1
ATOM 609 O O . VAL A 1 80 ? 1.009 6.310 -1.645 1.00 96.44 80 VAL A O 1
ATOM 612 N N . GLU A 1 81 ? 1.026 6.083 -3.881 1.00 93.81 81 GLU A N 1
ATOM 613 C CA . GLU A 1 81 ? -0.426 6.192 -4.048 1.00 93.81 81 GLU A CA 1
ATOM 614 C C . GLU A 1 81 ? -1.161 5.093 -3.268 1.00 93.81 81 GLU A C 1
ATOM 616 O O . GLU A 1 81 ? -2.032 5.368 -2.437 1.00 93.81 81 GLU A O 1
ATOM 621 N N . THR A 1 82 ? -0.764 3.837 -3.481 1.00 94.88 82 THR A N 1
ATOM 622 C CA . THR A 1 82 ? -1.381 2.693 -2.803 1.00 94.88 82 THR A CA 1
ATOM 623 C C . THR A 1 82 ? -1.129 2.736 -1.298 1.00 94.88 82 THR A C 1
ATOM 625 O O . THR A 1 82 ? -2.022 2.416 -0.511 1.00 94.88 82 THR A O 1
ATOM 628 N N . GLY A 1 83 ? 0.075 3.139 -0.888 1.00 96.25 83 GLY A N 1
ATOM 629 C CA . GLY A 1 83 ? 0.466 3.307 0.507 1.00 96.25 83 GLY A CA 1
ATOM 630 C C . GLY A 1 83 ? -0.406 4.318 1.223 1.00 96.25 83 GLY A C 1
ATOM 631 O O . GLY A 1 83 ? -0.972 3.998 2.268 1.00 96.25 83 GLY A O 1
ATOM 632 N N . ALA A 1 84 ? -0.584 5.499 0.633 1.00 96.31 84 ALA A N 1
ATOM 633 C CA . ALA A 1 84 ? -1.463 6.527 1.170 1.00 96.31 84 ALA A CA 1
ATOM 634 C C . ALA A 1 84 ? -2.909 6.021 1.289 1.00 96.31 84 ALA A C 1
ATOM 636 O O . ALA A 1 84 ? -3.532 6.182 2.339 1.00 96.31 84 ALA A O 1
ATOM 637 N N . ALA A 1 85 ? -3.421 5.347 0.256 1.00 95.94 85 ALA A N 1
ATOM 638 C CA . ALA A 1 85 ? -4.780 4.816 0.250 1.00 95.94 85 ALA A CA 1
ATOM 639 C C . ALA A 1 85 ? -5.002 3.737 1.329 1.00 95.94 85 ALA A C 1
ATOM 641 O O . ALA A 1 85 ? -5.967 3.810 2.093 1.00 95.94 85 ALA A O 1
ATOM 642 N N . CYS A 1 86 ? -4.094 2.762 1.442 1.00 95.94 86 CYS A N 1
ATOM 643 C CA . CYS A 1 86 ? -4.196 1.690 2.436 1.00 95.94 86 CYS A CA 1
ATOM 644 C C . CYS A 1 86 ? -3.992 2.212 3.864 1.00 95.94 86 CYS A C 1
ATOM 646 O O . CYS A 1 86 ? -4.692 1.778 4.776 1.00 95.94 86 CYS A O 1
ATOM 648 N N . ALA A 1 87 ? -3.077 3.165 4.070 1.00 95.56 87 ALA A N 1
ATOM 649 C CA . ALA A 1 87 ? -2.864 3.789 5.373 1.00 95.56 87 ALA A CA 1
ATOM 650 C C . ALA A 1 87 ? -4.087 4.604 5.819 1.00 95.56 87 ALA A C 1
ATOM 652 O O . ALA A 1 87 ? -4.525 4.476 6.963 1.00 95.56 87 ALA A O 1
ATOM 653 N N . ALA A 1 88 ? -4.683 5.388 4.913 1.00 96.44 88 ALA A N 1
ATOM 654 C CA . ALA A 1 88 ? -5.911 6.126 5.191 1.00 96.44 88 ALA A CA 1
ATOM 655 C C . ALA A 1 88 ? -7.075 5.180 5.529 1.00 96.44 88 ALA A C 1
ATOM 657 O O . ALA A 1 88 ? -7.800 5.414 6.496 1.00 96.44 88 ALA A O 1
ATOM 658 N N . ALA A 1 89 ? -7.220 4.079 4.784 1.00 95.31 89 ALA A N 1
ATOM 659 C CA . ALA A 1 89 ? -8.231 3.063 5.060 1.00 95.31 89 ALA A CA 1
ATOM 660 C C . ALA A 1 89 ? -8.005 2.367 6.413 1.00 95.31 89 ALA A C 1
ATOM 662 O O . ALA A 1 89 ? -8.950 2.215 7.184 1.00 95.31 89 ALA A O 1
ATOM 663 N N . ALA A 1 90 ? -6.763 1.991 6.735 1.00 93.88 90 ALA A N 1
ATOM 664 C CA . ALA A 1 90 ? -6.415 1.396 8.026 1.00 93.88 90 ALA A CA 1
ATOM 665 C C . ALA A 1 90 ? -6.751 2.340 9.188 1.00 93.88 90 ALA A C 1
ATOM 667 O O . ALA A 1 90 ? -7.378 1.930 10.162 1.00 93.88 90 ALA A O 1
ATOM 668 N N . TYR A 1 91 ? -6.397 3.621 9.058 1.00 94.56 91 TYR A N 1
ATOM 669 C CA . TYR A 1 91 ? -6.709 4.640 10.056 1.00 94.56 91 TYR A CA 1
ATOM 670 C C . TYR A 1 91 ? -8.222 4.826 10.240 1.00 94.56 91 TYR A C 1
ATOM 672 O O . TYR A 1 91 ? -8.715 4.857 11.367 1.00 94.56 91 TYR A O 1
ATOM 680 N N . ALA A 1 92 ? -8.980 4.885 9.141 1.00 94.38 92 ALA A N 1
ATOM 681 C CA . ALA A 1 92 ? -10.437 4.982 9.192 1.00 94.38 92 ALA A CA 1
ATOM 682 C C . ALA A 1 92 ? -11.086 3.760 9.870 1.00 94.38 92 ALA A C 1
ATOM 684 O O . ALA A 1 92 ? -12.066 3.910 10.605 1.00 94.38 92 ALA A O 1
ATOM 685 N N . LEU A 1 93 ? -10.541 2.559 9.654 1.00 92.25 93 LEU A N 1
ATOM 686 C CA . LEU A 1 93 ? -11.004 1.333 10.304 1.00 92.25 93 LEU A CA 1
ATOM 687 C C . LEU A 1 93 ? -10.724 1.346 11.805 1.00 92.25 93 LEU A C 1
ATOM 689 O O . LEU A 1 93 ? -11.638 1.071 12.576 1.00 92.25 93 LEU A O 1
ATOM 693 N N . GLU A 1 94 ? -9.515 1.718 12.226 1.00 91.25 94 GLU A N 1
ATOM 694 C CA . GLU A 1 94 ? -9.178 1.813 13.652 1.00 91.25 94 GLU A CA 1
ATOM 695 C C . GLU A 1 94 ? -10.062 2.842 14.370 1.00 91.25 94 GLU A C 1
ATOM 697 O O . GLU A 1 94 ? -10.659 2.514 15.393 1.00 91.25 94 GLU A O 1
ATOM 702 N N . LEU A 1 95 ? -10.294 4.021 13.777 1.00 93.25 95 LEU A N 1
ATOM 703 C CA . LEU A 1 95 ? -11.263 4.990 14.310 1.00 93.25 95 LEU A CA 1
ATOM 704 C C . LEU A 1 95 ? -12.684 4.416 14.412 1.00 93.25 95 LEU A C 1
ATOM 706 O O . LEU A 1 95 ? -13.424 4.719 15.351 1.00 93.25 95 LEU A O 1
ATOM 710 N N . SER A 1 96 ? -13.091 3.602 13.437 1.00 91.81 96 SER A N 1
ATOM 711 C CA . SER A 1 96 ? -14.409 2.958 13.435 1.00 91.81 96 SER A CA 1
ATOM 712 C C . SER A 1 96 ? -14.517 1.869 14.506 1.00 91.81 96 SER A C 1
ATOM 714 O O . SER A 1 96 ? -15.592 1.692 15.085 1.00 91.81 96 SER A O 1
ATOM 716 N N . PHE A 1 97 ? -13.418 1.167 14.798 1.00 89.88 97 PHE A N 1
ATOM 717 C CA . PHE A 1 97 ? -13.333 0.200 15.890 1.00 89.88 97 PHE A CA 1
ATOM 718 C C . PHE A 1 97 ? -13.354 0.897 17.257 1.00 89.88 97 PHE A C 1
ATOM 720 O O . PHE A 1 97 ? -14.115 0.480 18.126 1.00 89.88 97 PHE A O 1
ATOM 727 N N . GLU A 1 98 ? -12.603 1.988 17.434 1.00 89.81 98 GLU A N 1
ATOM 728 C CA . GLU A 1 98 ? -12.575 2.782 18.673 1.0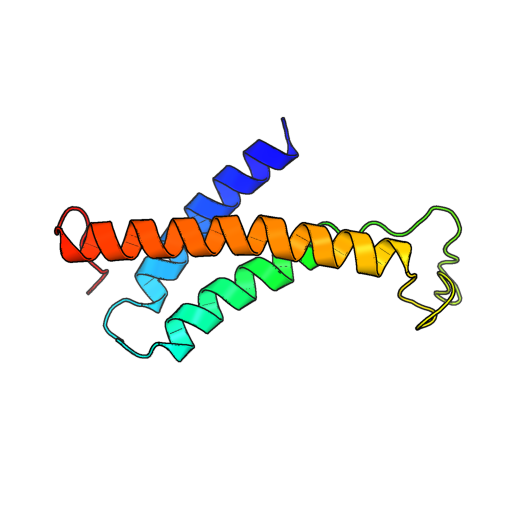0 89.81 98 GLU A CA 1
ATOM 729 C C . GLU A 1 98 ? -13.943 3.387 19.012 1.00 89.81 98 GLU A C 1
ATOM 731 O O . GLU A 1 98 ? -14.370 3.368 20.165 1.00 89.81 98 GLU A O 1
ATOM 736 N N . LYS A 1 99 ? -14.670 3.883 18.003 1.00 92.00 99 LYS A N 1
ATOM 737 C CA . LYS A 1 99 ? -16.031 4.418 18.173 1.00 92.00 99 LYS A CA 1
ATOM 738 C C . LYS A 1 99 ? -17.108 3.341 18.331 1.00 92.00 99 LYS A C 1
ATOM 740 O O . LYS A 1 99 ? -18.267 3.681 18.563 1.00 92.00 99 LYS A O 1
ATOM 745 N N . GLY A 1 100 ? -16.764 2.064 18.161 1.00 88.00 100 GLY A N 1
ATOM 746 C CA . GLY A 1 100 ? -17.714 0.953 18.227 1.00 88.00 100 GLY A CA 1
ATOM 747 C C . GLY A 1 100 ? -18.712 0.899 17.065 1.00 88.00 100 GLY A C 1
ATOM 748 O O . GLY A 1 100 ? -19.738 0.231 17.178 1.00 88.00 100 GLY A O 1
ATOM 749 N N . TRP A 1 101 ? -18.438 1.579 15.945 1.00 89.88 101 TRP A N 1
ATOM 750 C CA . TRP A 1 101 ? -19.278 1.510 14.740 1.00 89.88 101 TRP A CA 1
ATOM 751 C C . TRP A 1 101 ? -19.215 0.132 14.084 1.00 89.88 101 TRP A C 1
ATOM 753 O O . TRP A 1 101 ? -20.184 -0.330 13.483 1.00 89.88 101 TRP A O 1
ATOM 763 N N . ILE A 1 102 ? -18.064 -0.527 14.201 1.00 86.19 102 ILE A N 1
ATOM 764 C CA . ILE A 1 102 ? -17.806 -1.864 13.676 1.00 86.19 102 ILE A CA 1
ATOM 765 C C . ILE A 1 102 ? -17.060 -2.641 14.763 1.00 86.19 102 ILE A C 1
ATOM 767 O O . ILE A 1 102 ? -16.216 -2.088 15.461 1.00 86.19 102 ILE A O 1
ATOM 771 N N . LYS A 1 103 ? -17.362 -3.932 14.921 1.00 81.88 103 LYS A N 1
ATOM 772 C CA . LYS A 1 103 ? -16.622 -4.814 15.836 1.00 81.88 103 LYS A CA 1
ATOM 773 C C . LYS A 1 103 ? -15.423 -5.439 15.132 1.00 81.88 103 LYS A C 1
ATOM 775 O O . LYS A 1 103 ? -15.549 -5.836 13.971 1.00 81.88 103 LYS A O 1
ATOM 780 N N . ARG A 1 104 ? -14.304 -5.638 15.829 1.00 79.25 104 ARG A N 1
ATOM 781 C CA . ARG A 1 104 ? -13.293 -6.610 15.374 1.00 79.25 104 ARG A CA 1
ATOM 782 C C . ARG A 1 104 ? -13.938 -8.009 15.339 1.00 79.25 104 ARG A C 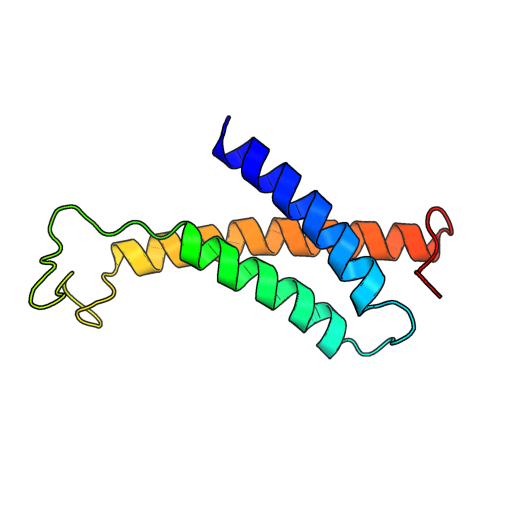1
ATOM 784 O O . ARG A 1 104 ? -14.918 -8.244 16.045 1.00 79.25 104 ARG A O 1
ATOM 791 N N . CYS A 1 105 ? -13.504 -8.883 14.434 1.00 69.75 105 CYS A N 1
ATOM 792 C CA . CYS A 1 105 ? -14.041 -10.246 14.378 1.00 69.75 105 CYS A CA 1
ATOM 793 C C . CYS A 1 105 ? -13.465 -11.040 15.556 1.00 69.75 105 CYS A C 1
ATOM 795 O O . CYS A 1 105 ? -12.316 -11.441 15.458 1.00 69.75 105 CYS A O 1
ATOM 797 N N . GLU A 1 106 ? -14.212 -11.209 16.650 1.00 59.50 106 GLU A N 1
ATOM 798 C CA . GLU A 1 106 ? -13.815 -12.068 17.787 1.00 59.50 106 GLU A CA 1
ATOM 799 C C . GLU A 1 106 ? -13.505 -13.510 17.347 1.00 59.50 106 GLU A C 1
ATOM 801 O O . GLU A 1 106 ? -14.322 -14.085 16.590 1.00 59.50 106 GLU A O 1
#

Sequence (106 aa):
ELQADGLALMLFLFGVVYRYAVRTDDNPMLKQGVVGAFVITRSWALITPPSTCSVVPLDCGAPLGYFNWDMILQGSFAAVETGAACAAAAYALELSFEKGWIKRCE

pLDDT: mean 88.84, std 7.09, range [59.5, 96.56]